Protein AF-A0A8J6XQG2-F1 (afdb_monomer)

Radius of gyration: 17.7 Å; Cα contacts (8 Å, |Δi|>4): 46; chains: 1; bounding box: 34×24×53 Å

Structure (mmCIF, N/CA/C/O backbone):
data_AF-A0A8J6XQG2-F1
#
_entry.id   AF-A0A8J6XQG2-F1
#
loop_
_atom_site.group_PDB
_atom_site.id
_atom_site.type_symbol
_atom_site.label_atom_id
_atom_site.label_alt_id
_atom_site.label_comp_id
_atom_site.label_asym_id
_atom_site.label_entity_id
_atom_site.label_seq_id
_atom_site.pdbx_PDB_ins_code
_atom_site.Cartn_x
_atom_site.Cartn_y
_atom_site.Cartn_z
_atom_site.occupancy
_atom_site.B_iso_or_equiv
_atom_site.auth_seq_id
_atom_site.auth_comp_id
_atom_site.auth_asym_id
_atom_site.auth_atom_id
_atom_site.pdbx_PDB_model_num
ATOM 1 N N . MET A 1 1 ? 14.233 13.864 -37.758 1.00 55.16 1 MET A N 1
ATOM 2 C CA . MET A 1 1 ? 14.982 12.608 -37.535 1.00 55.16 1 MET A CA 1
ATOM 3 C C . MET A 1 1 ? 14.000 11.557 -37.040 1.00 55.16 1 MET A C 1
ATOM 5 O O . MET A 1 1 ? 13.302 11.831 -36.074 1.00 55.16 1 MET A O 1
ATOM 9 N N . ARG A 1 2 ? 13.878 10.416 -37.730 1.00 70.31 2 ARG A N 1
ATOM 10 C CA . ARG A 1 2 ? 13.060 9.275 -37.292 1.00 70.31 2 ARG A CA 1
ATOM 11 C C . ARG A 1 2 ? 14.009 8.301 -36.608 1.00 70.31 2 ARG A C 1
ATOM 13 O O . ARG A 1 2 ? 14.759 7.618 -37.295 1.00 70.31 2 ARG A O 1
ATOM 20 N N . TRP A 1 3 ? 14.041 8.321 -35.282 1.00 69.25 3 TRP A N 1
ATOM 21 C CA . TRP A 1 3 ? 14.785 7.320 -34.528 1.00 69.25 3 TRP A CA 1
ATOM 22 C C . TRP A 1 3 ? 14.149 5.960 -34.794 1.00 69.25 3 TRP A C 1
ATOM 24 O O . TRP A 1 3 ? 12.927 5.820 -34.721 1.00 69.25 3 TRP A O 1
ATOM 34 N N . ASP A 1 4 ? 14.968 4.989 -35.179 1.00 84.62 4 ASP A N 1
ATOM 35 C CA . ASP A 1 4 ? 14.510 3.619 -35.338 1.00 84.62 4 ASP A CA 1
ATOM 36 C C . ASP A 1 4 ? 14.137 3.062 -33.954 1.00 84.62 4 ASP A C 1
ATOM 38 O O . ASP A 1 4 ? 14.919 3.139 -33.003 1.00 84.62 4 ASP A O 1
ATOM 42 N N . MET A 1 5 ? 12.928 2.512 -33.836 1.00 75.75 5 MET A N 1
ATOM 43 C CA . MET A 1 5 ? 12.436 1.880 -32.609 1.00 75.75 5 MET A CA 1
ATOM 44 C C . MET A 1 5 ? 13.278 0.668 -32.189 1.00 75.75 5 MET A C 1
ATOM 46 O O . MET A 1 5 ? 13.233 0.277 -31.023 1.00 75.75 5 MET A O 1
ATOM 50 N N . ALA A 1 6 ? 14.024 0.055 -33.112 1.00 78.06 6 ALA A N 1
ATOM 51 C CA . ALA A 1 6 ? 15.006 -0.973 -32.779 1.00 78.06 6 ALA A CA 1
ATOM 52 C C . ALA A 1 6 ? 16.175 -0.379 -31.975 1.00 78.06 6 ALA A C 1
ATOM 54 O O . ALA A 1 6 ? 16.469 -0.848 -30.880 1.00 78.06 6 ALA A O 1
ATOM 55 N N . VAL A 1 7 ? 16.747 0.734 -32.449 1.00 81.75 7 VAL A N 1
ATOM 56 C CA . VAL A 1 7 ? 17.883 1.414 -31.802 1.00 81.75 7 VAL A CA 1
ATOM 57 C C . VAL A 1 7 ? 17.505 1.973 -30.428 1.00 81.75 7 VAL A C 1
ATOM 59 O O . VAL A 1 7 ? 18.297 1.909 -29.491 1.00 81.75 7 VAL A O 1
ATOM 62 N N . LEU A 1 8 ? 16.283 2.494 -30.275 1.00 82.62 8 LEU A N 1
ATOM 63 C CA . LEU A 1 8 ? 15.812 2.991 -28.979 1.00 82.62 8 LEU A CA 1
ATOM 64 C C . LEU A 1 8 ? 15.689 1.867 -27.946 1.00 82.62 8 LEU A C 1
ATOM 66 O O . LEU A 1 8 ? 16.133 2.057 -26.817 1.00 82.62 8 LEU A O 1
ATOM 70 N N . ARG A 1 9 ? 15.145 0.701 -28.321 1.00 81.06 9 ARG A N 1
ATOM 71 C CA . ARG A 1 9 ? 14.940 -0.427 -27.394 1.00 81.06 9 ARG A CA 1
ATOM 72 C C . ARG A 1 9 ? 16.234 -1.042 -26.869 1.00 81.06 9 ARG A C 1
ATOM 74 O O . ARG A 1 9 ? 16.255 -1.536 -25.746 1.00 81.06 9 ARG A O 1
ATOM 81 N N . GLU A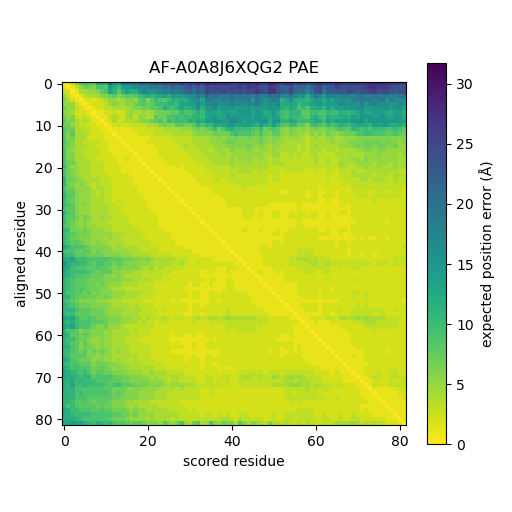 1 10 ? 17.298 -0.987 -27.660 1.00 85.88 10 GLU A N 1
ATOM 82 C CA . GLU A 1 10 ? 18.627 -1.474 -27.273 1.00 85.88 10 GLU A CA 1
ATOM 83 C C . GLU A 1 10 ? 19.428 -0.442 -26.461 1.00 85.88 10 GLU A C 1
ATOM 85 O O . GLU A 1 10 ? 20.488 -0.759 -25.922 1.00 85.88 10 GLU A O 1
ATOM 90 N N . SER A 1 11 ? 18.934 0.796 -26.336 1.00 90.12 11 SER A N 1
ATOM 91 C CA . SER A 1 11 ? 19.636 1.839 -25.592 1.00 90.12 11 SER A CA 1
ATOM 92 C C . SER A 1 11 ? 19.548 1.624 -24.067 1.00 90.12 11 SER A C 1
ATOM 94 O O . SER A 1 11 ? 18.468 1.325 -23.545 1.00 90.12 11 SER A O 1
ATOM 96 N N . PRO A 1 12 ? 20.640 1.857 -23.312 1.00 90.19 12 PRO A N 1
ATOM 97 C CA . PRO A 1 12 ? 20.629 1.732 -21.850 1.00 90.19 12 PRO A CA 1
ATOM 98 C C . PRO A 1 12 ? 19.592 2.631 -21.162 1.00 90.19 12 PRO A C 1
ATOM 100 O O . PRO A 1 12 ? 18.938 2.223 -20.208 1.00 90.19 12 PRO A O 1
ATOM 103 N N . TRP A 1 13 ? 19.391 3.844 -21.685 1.00 90.50 13 TRP A N 1
ATOM 104 C CA . TRP A 1 13 ? 18.395 4.794 -21.182 1.00 90.50 13 TRP A CA 1
ATOM 105 C C . TRP A 1 13 ? 16.956 4.281 -21.338 1.00 90.50 13 TRP A C 1
ATOM 107 O O . TRP A 1 13 ? 16.139 4.468 -20.438 1.00 90.50 13 TRP A O 1
ATOM 117 N N . TYR A 1 14 ? 16.639 3.604 -22.446 1.00 91.25 14 TYR A N 1
ATOM 118 C CA . TYR A 1 14 ? 15.311 3.024 -22.635 1.00 91.25 14 TYR A CA 1
ATOM 119 C C . TYR A 1 14 ? 15.054 1.900 -21.634 1.00 91.25 14 TYR A C 1
ATOM 121 O O . TYR A 1 14 ? 13.997 1.880 -21.008 1.00 91.25 14 TYR A O 1
ATOM 129 N N . GLN A 1 15 ? 16.029 1.008 -21.430 1.00 90.75 15 GLN A N 1
ATOM 130 C CA . GLN A 1 15 ? 15.906 -0.046 -20.419 1.00 90.75 15 GLN A CA 1
ATOM 131 C C . GLN A 1 15 ? 15.727 0.529 -19.012 1.00 90.75 15 GLN A C 1
ATOM 133 O O . GLN A 1 15 ? 14.906 0.027 -18.246 1.00 90.75 15 GLN A O 1
ATOM 138 N N . GLN A 1 16 ? 16.429 1.619 -18.694 1.00 92.88 16 GLN A N 1
ATOM 139 C CA . GLN A 1 16 ? 16.257 2.316 -17.425 1.00 92.88 16 GLN A CA 1
ATOM 140 C C . GLN A 1 16 ? 14.841 2.886 -17.272 1.00 92.88 16 GLN A C 1
ATOM 142 O O . GLN A 1 16 ? 14.218 2.676 -16.236 1.00 92.88 16 GLN A O 1
ATOM 147 N N . ILE A 1 17 ? 14.297 3.552 -18.298 1.00 93.69 17 ILE A N 1
ATOM 148 C CA . ILE A 1 17 ? 12.918 4.063 -18.254 1.00 93.69 17 ILE A CA 1
ATOM 149 C C . ILE A 1 17 ? 11.918 2.932 -18.059 1.00 93.69 17 ILE A C 1
ATOM 151 O O . ILE A 1 17 ? 11.008 3.079 -17.247 1.00 93.69 17 ILE A O 1
ATOM 155 N N . VAL A 1 18 ? 12.062 1.831 -18.804 1.00 94.19 18 VAL A N 1
ATOM 156 C CA . VAL A 1 18 ? 11.163 0.679 -18.676 1.00 94.19 18 VAL A CA 1
ATOM 157 C C . VAL A 1 18 ? 11.197 0.167 -17.238 1.00 94.19 18 VAL A C 1
ATOM 159 O O . VAL A 1 18 ? 10.151 0.160 -16.594 1.00 94.19 18 VAL A O 1
ATOM 162 N N . SER A 1 19 ? 12.385 -0.108 -16.696 1.00 92.88 19 SER A N 1
ATOM 163 C CA . SER A 1 19 ? 12.563 -0.576 -15.316 1.00 92.88 19 SER A CA 1
ATOM 164 C C . SER A 1 19 ? 11.975 0.389 -14.275 1.00 92.88 19 SER A C 1
ATOM 166 O O . SER A 1 19 ? 11.163 -0.005 -13.438 1.00 92.88 19 SER A O 1
ATOM 168 N N . GLU A 1 20 ? 12.290 1.687 -14.357 1.00 93.38 20 GLU A N 1
ATOM 169 C CA . GLU A 1 20 ? 11.730 2.690 -13.442 1.00 93.38 20 GLU A CA 1
ATOM 170 C C . GLU A 1 20 ? 10.202 2.789 -13.562 1.00 93.38 20 GLU A C 1
ATOM 172 O O . GLU A 1 20 ? 9.497 2.993 -12.569 1.00 93.38 20 GLU A O 1
ATOM 177 N N . SER A 1 21 ? 9.668 2.669 -14.779 1.00 94.62 21 SER A N 1
ATOM 178 C CA . SER A 1 21 ? 8.229 2.736 -15.024 1.00 94.62 21 SER A CA 1
ATOM 179 C C . SER A 1 21 ? 7.490 1.506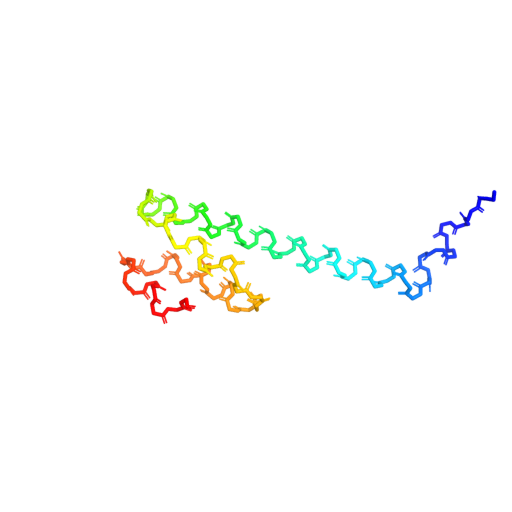 -14.498 1.00 94.62 21 SER A C 1
ATOM 181 O O . SER A 1 21 ? 6.398 1.664 -13.947 1.00 94.62 21 SER A O 1
ATOM 183 N N . GLU A 1 22 ? 8.099 0.321 -14.593 1.00 95.50 22 GLU A N 1
ATOM 184 C CA . GLU A 1 22 ? 7.593 -0.927 -14.022 1.00 95.50 22 GLU A CA 1
ATOM 185 C C . GLU A 1 22 ? 7.556 -0.837 -12.497 1.00 95.50 22 GLU A C 1
ATOM 187 O O . GLU A 1 22 ? 6.485 -1.003 -11.916 1.00 95.50 22 GLU A O 1
ATOM 192 N N . GLN A 1 23 ? 8.656 -0.424 -11.856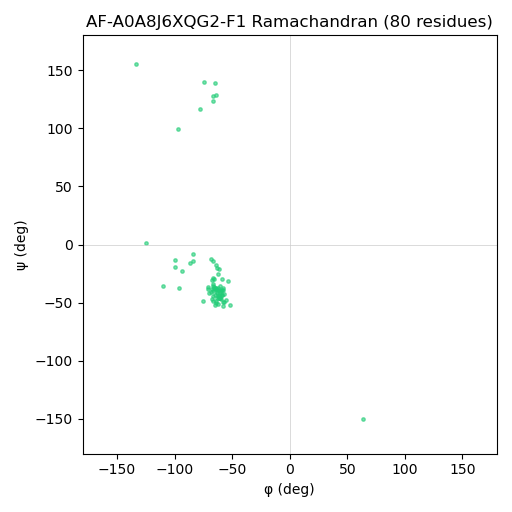 1.00 93.62 23 GLN A N 1
ATOM 193 C CA . GLN A 1 23 ? 8.711 -0.237 -10.400 1.00 93.62 23 GLN A CA 1
ATOM 194 C C . GLN A 1 23 ? 7.676 0.782 -9.902 1.00 93.62 23 GLN A C 1
ATOM 196 O O . GLN A 1 23 ? 6.981 0.558 -8.908 1.00 93.62 23 GLN A O 1
ATOM 201 N N . ARG A 1 24 ? 7.515 1.912 -10.605 1.00 94.56 24 ARG A N 1
ATOM 202 C CA . ARG A 1 24 ? 6.478 2.907 -10.274 1.00 94.56 24 ARG A CA 1
ATOM 203 C C . ARG A 1 24 ? 5.069 2.353 -10.484 1.00 94.56 24 ARG A C 1
ATOM 205 O O . ARG A 1 24 ? 4.164 2.692 -9.722 1.00 94.56 24 ARG A O 1
ATOM 212 N N . GLY A 1 25 ? 4.861 1.554 -11.528 1.00 96.81 25 GLY A N 1
ATOM 213 C CA . GLY A 1 25 ? 3.597 0.883 -11.817 1.00 96.81 25 GLY A CA 1
ATOM 214 C C . GLY A 1 25 ? 3.210 -0.098 -10.718 1.00 96.81 25 GLY A C 1
ATOM 215 O O . GLY A 1 25 ? 2.116 0.015 -10.167 1.00 96.81 25 GLY A O 1
ATOM 216 N N . GLU A 1 26 ? 4.134 -0.979 -10.353 1.00 96.25 26 GLU A N 1
ATOM 217 C CA . GLU A 1 26 ? 3.985 -1.955 -9.277 1.00 96.25 26 GLU A CA 1
ATOM 218 C C . GLU A 1 26 ? 3.676 -1.268 -7.945 1.00 96.25 26 GLU A C 1
ATOM 220 O O . GLU A 1 26 ? 2.665 -1.576 -7.312 1.00 96.25 26 GLU A O 1
ATOM 225 N N . ARG A 1 27 ? 4.452 -0.239 -7.580 1.00 96.81 27 ARG A N 1
ATOM 226 C CA . ARG A 1 27 ? 4.205 0.549 -6.366 1.00 96.81 27 ARG A CA 1
ATOM 227 C C . ARG A 1 27 ? 2.791 1.125 -6.318 1.00 96.81 27 ARG A C 1
ATOM 229 O O . ARG A 1 27 ? 2.119 1.033 -5.294 1.00 96.81 27 ARG A O 1
ATOM 236 N N . ARG A 1 28 ? 2.336 1.738 -7.419 1.00 97.56 28 ARG A N 1
ATOM 237 C CA . ARG A 1 28 ? 0.979 2.304 -7.512 1.00 97.56 28 ARG A CA 1
ATOM 238 C C . ARG A 1 28 ? -0.089 1.223 -7.384 1.00 97.56 28 ARG A C 1
ATOM 240 O O . ARG A 1 28 ? -1.076 1.447 -6.690 1.00 97.56 28 ARG A O 1
ATOM 247 N N . GLY A 1 29 ? 0.115 0.069 -8.017 1.00 97.94 29 GLY A N 1
ATOM 248 C CA . GLY A 1 29 ? -0.795 -1.070 -7.916 1.00 97.94 29 GLY A CA 1
ATOM 249 C C . GLY A 1 29 ? -0.918 -1.585 -6.482 1.00 97.94 29 GLY A C 1
ATOM 250 O O . GLY A 1 29 ? -2.030 -1.772 -5.992 1.00 97.94 29 GLY A O 1
ATOM 251 N N . ILE A 1 30 ? 0.209 -1.743 -5.780 1.00 98.06 30 ILE A N 1
ATOM 252 C CA . ILE A 1 30 ? 0.215 -2.204 -4.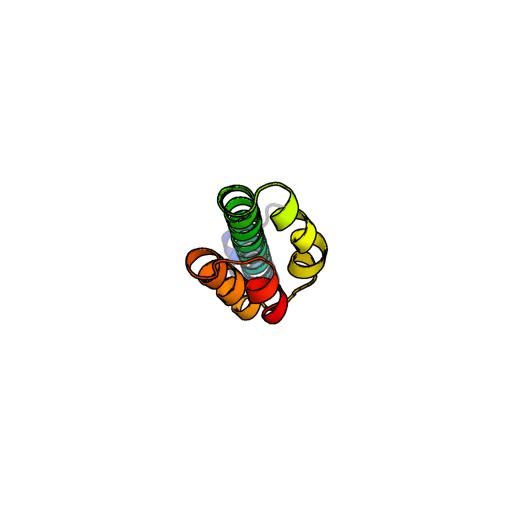388 1.00 98.06 30 ILE A CA 1
ATOM 253 C C . ILE A 1 30 ? -0.495 -1.201 -3.476 1.00 98.06 30 ILE A C 1
ATOM 255 O O . ILE A 1 30 ? -1.374 -1.608 -2.716 1.00 98.06 30 ILE A O 1
ATOM 259 N N . LEU A 1 31 ? -0.171 0.094 -3.582 1.00 98.38 31 LEU A N 1
ATOM 260 C CA . LEU A 1 31 ? -0.805 1.143 -2.776 1.00 98.38 31 LEU A CA 1
ATOM 261 C C . LEU A 1 31 ? -2.317 1.221 -3.007 1.00 98.38 31 LEU A C 1
ATOM 263 O O . LEU A 1 31 ? -3.063 1.297 -2.039 1.00 98.38 31 LEU A O 1
ATOM 267 N N . SER A 1 32 ? -2.771 1.135 -4.260 1.00 98.38 32 SER A N 1
ATOM 268 C CA . SER A 1 32 ? -4.205 1.113 -4.576 1.00 98.38 32 SER A CA 1
ATOM 269 C C . SER A 1 32 ? -4.900 -0.129 -4.004 1.00 98.38 32 SER A C 1
ATOM 271 O O . SER A 1 32 ? -6.007 -0.037 -3.478 1.00 98.38 32 SER A O 1
ATOM 273 N N . GLY A 1 33 ? -4.238 -1.290 -4.036 1.00 98.12 33 GLY A N 1
ATOM 274 C CA . GLY A 1 33 ? -4.753 -2.505 -3.403 1.00 98.12 33 GLY A CA 1
ATOM 275 C C . GLY A 1 33 ? -4.828 -2.407 -1.876 1.00 98.12 33 GLY A C 1
ATOM 276 O O . GLY A 1 33 ? -5.770 -2.926 -1.280 1.00 98.12 33 GLY A O 1
ATOM 277 N N . ILE A 1 34 ? -3.859 -1.735 -1.246 1.00 98.38 34 ILE A N 1
ATOM 278 C CA . ILE A 1 34 ? -3.881 -1.443 0.193 1.00 98.38 34 ILE A CA 1
ATO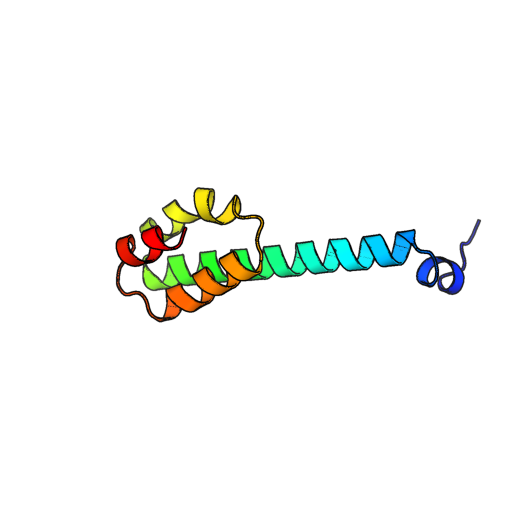M 279 C C . ILE A 1 34 ? -5.044 -0.510 0.523 1.00 98.38 34 ILE A C 1
ATOM 281 O O . ILE A 1 34 ? -5.848 -0.853 1.381 1.00 98.38 34 ILE A O 1
ATOM 285 N N . GLU A 1 35 ? -5.163 0.617 -0.178 1.00 98.50 35 GLU A N 1
ATOM 286 C CA . GLU A 1 35 ? -6.235 1.599 0.013 1.00 98.50 35 GLU A CA 1
ATOM 287 C C . GLU A 1 35 ? -7.615 0.934 -0.026 1.00 98.50 35 GLU A C 1
ATOM 289 O O . GLU A 1 35 ? -8.379 1.030 0.934 1.00 98.50 35 GLU A O 1
ATOM 294 N N . LEU A 1 36 ? -7.879 0.158 -1.081 1.00 98.31 36 LEU A N 1
ATOM 295 C CA . LEU A 1 36 ? -9.126 -0.584 -1.233 1.00 98.31 36 LEU A CA 1
ATOM 296 C C . LEU A 1 36 ? -9.327 -1.610 -0.108 1.00 98.31 36 LEU A C 1
ATOM 298 O O . LEU A 1 36 ? -10.421 -1.732 0.436 1.00 98.31 36 LEU A O 1
ATOM 302 N N . GLY A 1 37 ? -8.287 -2.365 0.257 1.00 97.81 37 GLY A N 1
ATOM 303 C CA . GLY A 1 37 ? -8.372 -3.352 1.334 1.00 97.81 37 GLY A CA 1
ATOM 304 C C . GLY A 1 37 ? -8.697 -2.722 2.692 1.00 97.81 37 GLY A C 1
ATOM 305 O O . GLY A 1 37 ? -9.487 -3.282 3.454 1.00 97.81 37 GLY A O 1
ATOM 306 N N . LEU A 1 38 ? -8.123 -1.551 2.977 1.00 98.06 38 LEU A N 1
ATOM 307 C CA . LEU A 1 38 ? -8.397 -0.784 4.190 1.00 98.06 38 LEU A CA 1
ATOM 308 C C . LEU A 1 38 ? -9.816 -0.238 4.202 1.00 98.06 38 LEU A C 1
ATOM 310 O O . LEU A 1 38 ? -10.510 -0.407 5.201 1.00 98.06 38 LEU A O 1
ATOM 314 N N . GLU A 1 39 ? -10.260 0.357 3.097 1.00 97.88 39 GLU A N 1
ATOM 315 C CA . GLU A 1 39 ? -11.617 0.883 2.971 1.00 97.88 39 GLU A CA 1
ATOM 316 C C . GLU A 1 39 ? -12.663 -0.224 3.146 1.00 97.88 39 GLU A C 1
ATOM 318 O O . GLU A 1 39 ? -13.606 -0.073 3.919 1.00 97.88 39 GLU A O 1
ATOM 323 N N . LEU A 1 40 ? -12.472 -1.375 2.496 1.00 97.44 40 LEU A N 1
ATOM 324 C CA . LEU A 1 40 ? -13.418 -2.489 2.574 1.00 97.44 40 LEU A CA 1
ATOM 325 C C . LEU A 1 40 ? -13.498 -3.113 3.973 1.00 97.44 40 LEU A C 1
ATOM 327 O O . LEU A 1 40 ? -14.564 -3.589 4.362 1.00 97.44 40 LEU A O 1
ATOM 331 N N . LYS A 1 41 ? -12.386 -3.154 4.716 1.00 97.00 41 LYS A N 1
ATOM 332 C CA . LYS A 1 41 ? -12.309 -3.860 6.003 1.00 97.00 41 LYS A CA 1
ATOM 333 C C . LYS A 1 41 ? -12.537 -2.962 7.216 1.00 97.00 41 LYS A C 1
ATOM 335 O O . LYS A 1 41 ? -13.146 -3.398 8.188 1.00 97.00 41 LYS A O 1
ATOM 340 N N . PHE A 1 42 ? -12.045 -1.731 7.160 1.00 96.31 42 PHE A N 1
ATOM 341 C CA . PHE A 1 42 ? -12.023 -0.792 8.282 1.00 96.31 42 PHE A CA 1
ATOM 342 C C . PHE A 1 42 ? -12.700 0.548 7.951 1.00 96.31 42 PHE A C 1
ATOM 344 O O . PHE A 1 42 ? -12.729 1.448 8.790 1.00 96.31 42 PHE A O 1
ATOM 351 N N . GLY A 1 43 ? -13.245 0.707 6.741 1.00 95.88 43 GLY A N 1
ATOM 352 C CA . GLY A 1 43 ? -13.907 1.935 6.313 1.00 95.88 43 GLY A CA 1
ATOM 353 C C . GLY A 1 43 ? -12.962 3.135 6.265 1.00 95.88 43 GLY A C 1
ATOM 354 O O . GLY A 1 43 ? -11.751 3.014 6.062 1.00 95.88 43 GLY A O 1
ATOM 355 N N . SER A 1 44 ? -13.521 4.323 6.496 1.00 95.56 44 SER A N 1
ATOM 356 C CA . SER A 1 44 ? -12.775 5.585 6.480 1.00 95.56 44 SER A CA 1
ATOM 357 C C . SER A 1 44 ? -11.684 5.673 7.550 1.00 95.56 44 SER A C 1
ATOM 359 O O . SER A 1 44 ? -10.724 6.416 7.369 1.00 95.56 44 SER A O 1
ATOM 361 N N . GLU A 1 45 ? -11.811 4.938 8.660 1.00 95.31 45 GLU A N 1
ATOM 362 C CA . GLU A 1 45 ? -10.782 4.907 9.707 1.00 95.31 45 GLU A CA 1
ATOM 363 C C . GLU A 1 45 ? -9.501 4.230 9.211 1.00 95.31 45 GLU A C 1
ATOM 365 O O . GLU A 1 45 ? -8.406 4.715 9.489 1.00 95.31 45 GLU A O 1
ATOM 370 N N . GLY A 1 46 ? -9.619 3.170 8.403 1.00 95.50 46 GLY A N 1
ATOM 371 C CA . GLY A 1 46 ? -8.462 2.517 7.789 1.00 95.50 46 GLY A CA 1
ATOM 372 C C . GLY A 1 46 ? -7.711 3.426 6.820 1.00 95.50 46 GLY A C 1
ATOM 373 O O . GLY A 1 46 ? -6.481 3.434 6.805 1.00 95.50 46 GLY A O 1
ATOM 374 N N . LEU A 1 47 ? -8.434 4.259 6.068 1.00 97.25 47 LEU A N 1
ATOM 375 C CA . LEU A 1 47 ? -7.838 5.201 5.117 1.00 97.25 47 LEU A CA 1
ATOM 376 C C . LEU A 1 47 ? -6.954 6.265 5.783 1.00 97.25 47 LEU A C 1
ATOM 378 O O . LEU A 1 47 ? -6.075 6.823 5.126 1.00 97.25 47 LEU A O 1
ATOM 382 N N . GLN A 1 48 ? -7.110 6.511 7.087 1.00 96.62 48 GLN A N 1
ATOM 383 C CA . GLN A 1 48 ? -6.242 7.434 7.825 1.00 96.62 48 GLN A CA 1
ATOM 384 C C . GLN A 1 48 ? -4.779 6.969 7.883 1.00 96.62 48 GLN A C 1
ATOM 386 O O . GLN A 1 48 ? -3.905 7.790 8.136 1.00 96.62 48 GLN A O 1
ATOM 391 N N . LEU A 1 49 ? -4.499 5.688 7.609 1.00 96.25 49 LEU A N 1
ATOM 392 C CA . LEU A 1 49 ? -3.141 5.135 7.551 1.00 96.25 49 LEU A CA 1
ATOM 393 C C . LEU A 1 49 ? -2.455 5.355 6.193 1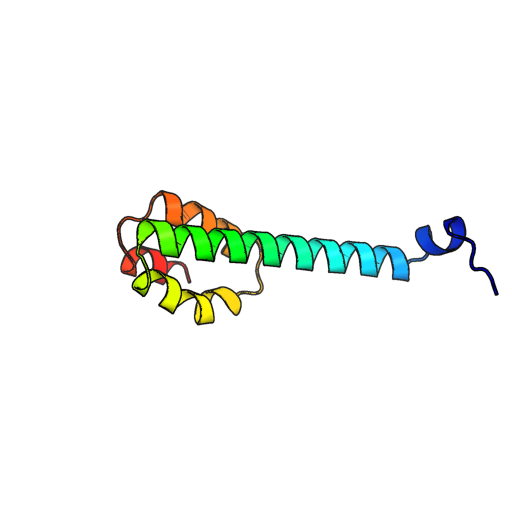.00 96.25 49 LEU A C 1
ATOM 395 O O . LEU A 1 49 ? -1.237 5.210 6.082 1.00 96.25 49 LEU A O 1
ATOM 399 N N . MET A 1 50 ? -3.203 5.730 5.149 1.00 97.19 50 MET A N 1
ATOM 400 C CA . MET A 1 50 ? -2.654 5.913 3.801 1.00 97.19 50 MET A CA 1
ATOM 401 C C . MET A 1 50 ? -1.529 6.955 3.709 1.00 97.19 50 MET A C 1
ATOM 403 O O . MET A 1 50 ? -0.557 6.687 2.998 1.00 97.19 50 MET A O 1
ATOM 407 N N . PRO A 1 51 ? -1.576 8.108 4.409 1.00 97.44 51 PRO A N 1
ATOM 408 C CA . PRO A 1 51 ? -0.472 9.063 4.401 1.00 97.44 51 PRO A CA 1
ATOM 409 C C . PRO A 1 51 ? 0.853 8.456 4.874 1.00 97.44 51 PRO A C 1
ATOM 411 O O . PRO A 1 51 ? 1.884 8.746 4.272 1.00 97.44 51 PRO A O 1
ATOM 414 N N . GLU A 1 52 ? 0.831 7.589 5.888 1.00 96.62 52 GLU A N 1
ATOM 415 C CA . GLU A 1 52 ? 2.023 6.912 6.416 1.00 96.62 52 GLU A CA 1
ATOM 416 C C . GLU A 1 52 ? 2.485 5.794 5.471 1.00 96.62 52 GLU A C 1
ATOM 418 O O . GLU A 1 52 ? 3.641 5.766 5.048 1.00 96.62 52 GLU A O 1
ATOM 423 N N . ILE A 1 53 ? 1.560 4.937 5.027 1.00 96.94 53 ILE A N 1
ATOM 424 C CA . ILE A 1 53 ? 1.856 3.831 4.102 1.00 96.94 53 ILE A CA 1
ATOM 425 C C . ILE A 1 53 ? 2.426 4.358 2.778 1.00 96.94 53 ILE A C 1
ATOM 427 O O . ILE A 1 53 ? 3.378 3.802 2.233 1.00 96.94 53 ILE A O 1
ATOM 431 N N . SER A 1 54 ? 1.895 5.469 2.262 1.00 96.12 54 SER A N 1
ATOM 432 C CA . SER A 1 54 ? 2.351 6.074 1.005 1.00 96.12 54 SER A CA 1
ATOM 433 C C . SER A 1 54 ? 3.770 6.648 1.063 1.00 96.12 54 SER A C 1
ATOM 435 O O . SER A 1 54 ? 4.343 6.919 0.006 1.00 96.12 54 SER A O 1
ATOM 437 N N . GLN A 1 55 ? 4.354 6.822 2.252 1.00 96.50 55 GLN A N 1
ATOM 438 C CA . GLN A 1 55 ? 5.747 7.252 2.422 1.00 96.50 55 GLN A CA 1
ATOM 439 C C . GLN A 1 55 ? 6.725 6.073 2.402 1.00 96.50 55 GLN A C 1
ATOM 441 O O . GLN A 1 55 ? 7.923 6.262 2.176 1.00 96.50 55 GLN A O 1
ATOM 446 N N . ILE A 1 56 ? 6.228 4.843 2.560 1.00 95.62 56 ILE A N 1
ATOM 447 C CA . ILE A 1 56 ? 7.051 3.642 2.464 1.00 95.62 56 ILE A CA 1
ATOM 448 C C . ILE A 1 56 ? 7.543 3.500 1.017 1.00 95.62 56 ILE A C 1
ATOM 450 O O . ILE A 1 56 ? 6.774 3.498 0.047 1.00 95.62 56 ILE A O 1
ATOM 454 N N . SER A 1 57 ? 8.865 3.436 0.872 1.00 91.81 57 SER A N 1
ATOM 455 C CA . SER A 1 57 ? 9.538 3.286 -0.426 1.00 91.81 57 SER A CA 1
ATOM 456 C C .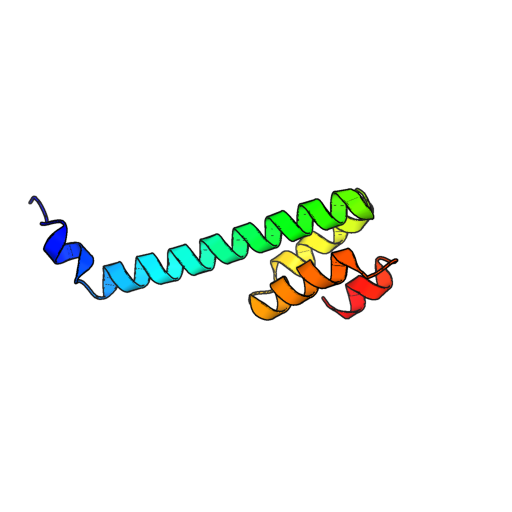 SER A 1 57 ? 9.826 1.823 -0.770 1.00 91.81 57 SER A C 1
ATOM 458 O O . SER A 1 57 ? 9.962 1.490 -1.942 1.00 91.81 57 SER A O 1
ATOM 460 N N . ASP A 1 58 ? 9.887 0.960 0.242 1.00 95.06 58 ASP A N 1
ATOM 461 C CA . ASP A 1 58 ? 10.167 -0.467 0.106 1.00 95.06 58 ASP A CA 1
ATOM 462 C C . ASP A 1 58 ? 8.924 -1.237 -0.382 1.00 95.06 58 ASP A C 1
ATOM 464 O O . ASP A 1 58 ? 7.895 -1.291 0.299 1.00 95.06 58 ASP A O 1
ATOM 468 N N . LEU A 1 59 ? 9.026 -1.830 -1.576 1.00 94.31 59 LEU A N 1
ATOM 469 C CA . LEU A 1 59 ? 7.957 -2.613 -2.201 1.00 94.31 59 LEU A CA 1
ATOM 470 C C . LEU A 1 59 ? 7.648 -3.909 -1.449 1.00 94.31 59 LEU A C 1
ATOM 472 O O . LEU A 1 59 ? 6.483 -4.307 -1.381 1.00 94.31 59 LEU A O 1
ATOM 476 N N . GLU A 1 60 ? 8.651 -4.565 -0.870 1.00 95.44 60 GLU A N 1
ATOM 477 C CA . GLU A 1 60 ? 8.460 -5.804 -0.116 1.00 95.44 60 GLU A CA 1
ATOM 478 C C . GLU A 1 60 ? 7.698 -5.515 1.180 1.00 95.44 60 GLU A C 1
ATOM 480 O O . GLU A 1 60 ? 6.736 -6.211 1.528 1.00 95.44 60 GLU A O 1
ATOM 485 N N . ARG A 1 61 ? 8.039 -4.402 1.840 1.00 96.56 61 ARG A N 1
ATOM 486 C CA . ARG A 1 61 ? 7.297 -3.926 3.011 1.00 96.56 61 ARG A CA 1
ATOM 487 C C . ARG A 1 61 ? 5.849 -3.574 2.669 1.00 96.56 61 ARG A C 1
ATOM 489 O O . ARG A 1 61 ? 4.938 -3.993 3.382 1.00 96.56 61 ARG A O 1
ATOM 496 N N . LEU A 1 62 ? 5.612 -2.868 1.562 1.00 97.50 62 LEU A N 1
ATOM 497 C CA . LEU A 1 62 ? 4.253 -2.574 1.087 1.00 97.50 62 LEU A CA 1
ATOM 498 C C . LEU A 1 62 ? 3.468 -3.858 0.772 1.00 97.50 62 LEU A C 1
ATOM 500 O O . LEU A 1 62 ? 2.300 -3.978 1.137 1.00 97.50 62 LEU A O 1
ATOM 504 N N . THR A 1 63 ? 4.111 -4.846 0.154 1.00 96.56 63 THR A N 1
ATOM 505 C CA . THR A 1 63 ? 3.498 -6.151 -0.137 1.00 96.56 63 THR A CA 1
ATOM 506 C C . THR A 1 63 ? 3.124 -6.891 1.147 1.00 96.56 63 THR A C 1
ATOM 508 O O . THR A 1 63 ? 2.030 -7.449 1.247 1.00 96.56 63 THR A O 1
ATOM 511 N N . THR A 1 64 ? 3.986 -6.839 2.163 1.00 96.81 64 THR A N 1
ATOM 512 C CA . THR A 1 64 ? 3.722 -7.426 3.485 1.00 96.81 64 THR A CA 1
ATOM 513 C C . THR A 1 64 ? 2.501 -6.784 4.140 1.00 96.81 64 THR A C 1
ATOM 515 O O . THR A 1 64 ? 1.607 -7.493 4.602 1.00 96.81 64 THR A O 1
ATOM 518 N N . ILE A 1 65 ? 2.405 -5.450 4.107 1.00 96.94 65 ILE A N 1
ATOM 519 C CA . ILE A 1 65 ? 1.236 -4.708 4.603 1.00 96.94 65 ILE A CA 1
ATOM 520 C C . ILE A 1 65 ? -0.028 -5.127 3.838 1.00 96.94 65 ILE A C 1
ATOM 522 O O . ILE A 1 65 ? -1.044 -5.449 4.453 1.00 96.94 65 ILE A O 1
ATOM 526 N N . GLN A 1 66 ? 0.036 -5.198 2.504 1.00 96.94 66 GLN A N 1
ATOM 527 C CA . GLN A 1 66 ? -1.091 -5.623 1.669 1.00 96.94 66 GLN A CA 1
ATOM 528 C C . GLN A 1 66 ? -1.601 -7.024 2.040 1.00 96.94 66 GLN A C 1
ATOM 530 O O . GLN A 1 66 ? -2.811 -7.259 2.095 1.00 96.94 66 GLN A O 1
ATOM 535 N N . GLN A 1 67 ? -0.693 -7.967 2.297 1.00 96.19 67 GLN A N 1
ATOM 536 C CA . GLN A 1 67 ? -1.055 -9.320 2.714 1.00 96.19 67 GLN A CA 1
ATOM 537 C C . 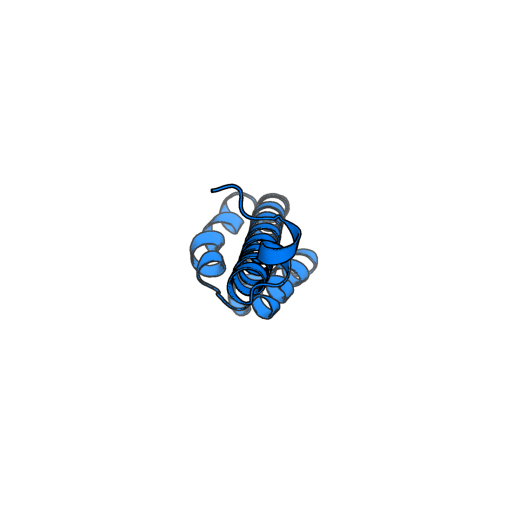GLN A 1 67 ? -1.628 -9.340 4.134 1.00 96.19 67 GLN A C 1
ATOM 539 O O . GLN A 1 67 ? -2.646 -9.995 4.365 1.00 96.19 67 GLN A O 1
ATOM 544 N N . ALA A 1 68 ? -1.031 -8.582 5.057 1.00 96.12 68 ALA A N 1
ATOM 545 C CA . ALA A 1 68 ? -1.473 -8.493 6.443 1.00 96.12 68 ALA A CA 1
ATOM 546 C C . ALA A 1 68 ? -2.907 -7.965 6.566 1.00 96.12 68 ALA A C 1
ATOM 548 O O . ALA A 1 68 ? -3.670 -8.484 7.375 1.00 96.12 68 ALA A O 1
ATOM 549 N N . ILE A 1 69 ? -3.335 -7.025 5.713 1.00 96.50 69 ILE A N 1
ATOM 550 C CA . ILE A 1 69 ? -4.721 -6.510 5.700 1.00 96.50 69 ILE A CA 1
ATOM 551 C C . ILE A 1 69 ? -5.751 -7.642 5.589 1.00 96.50 69 ILE A C 1
ATOM 553 O O . ILE A 1 69 ? -6.836 -7.554 6.167 1.00 96.50 69 ILE A O 1
ATOM 557 N N . ARG A 1 70 ? -5.423 -8.747 4.909 1.00 94.12 70 ARG A N 1
ATOM 558 C CA . ARG A 1 70 ? -6.328 -9.899 4.782 1.00 94.12 70 ARG A CA 1
ATOM 559 C C . ARG A 1 70 ? -6.545 -10.623 6.114 1.00 94.12 70 ARG A C 1
ATOM 561 O O . ARG A 1 70 ? -7.636 -11.143 6.329 1.00 94.12 70 ARG A O 1
ATOM 568 N N . THR A 1 71 ? -5.560 -10.623 7.011 1.00 93.88 71 THR A N 1
ATOM 569 C CA . THR A 1 71 ? -5.542 -11.453 8.228 1.00 93.88 71 THR A CA 1
ATOM 570 C C . THR A 1 71 ? -5.704 -10.669 9.531 1.00 93.88 71 THR A C 1
ATOM 572 O O . THR A 1 71 ? -6.371 -11.171 10.431 1.00 93.88 71 THR A O 1
ATOM 575 N N . VAL A 1 72 ? -5.160 -9.452 9.638 1.00 95.56 72 VAL A N 1
ATOM 576 C CA . VAL A 1 72 ? -5.241 -8.612 10.854 1.00 95.56 72 VAL A CA 1
ATOM 577 C C . VAL A 1 72 ? -6.679 -8.211 11.153 1.00 95.56 72 VAL A C 1
ATOM 579 O O . VAL A 1 72 ? -7.420 -7.875 10.236 1.00 95.56 72 VAL A O 1
ATOM 582 N N . ASN A 1 73 ? -7.110 -8.229 12.408 1.00 93.38 73 ASN A N 1
ATOM 583 C CA . ASN A 1 73 ? -8.511 -7.949 12.754 1.00 93.38 73 ASN A CA 1
ATOM 584 C C . ASN A 1 73 ? -8.730 -6.522 13.252 1.00 93.38 73 ASN A C 1
ATOM 586 O O . ASN A 1 73 ? -9.871 -6.071 13.329 1.00 93.38 73 ASN A O 1
ATOM 590 N N . THR A 1 74 ? -7.653 -5.805 13.569 1.00 95.31 74 THR A N 1
ATOM 591 C CA . THR A 1 74 ? -7.713 -4.451 14.120 1.00 95.31 74 THR A CA 1
ATOM 592 C C . THR A 1 74 ? -6.743 -3.512 13.408 1.00 95.31 74 THR A C 1
ATOM 594 O O . THR A 1 74 ? -5.734 -3.936 12.841 1.00 95.31 74 THR A O 1
ATOM 597 N N . LEU A 1 75 ? -7.043 -2.211 13.453 1.00 93.69 75 LEU A N 1
ATOM 598 C CA . LEU A 1 75 ? -6.141 -1.181 12.932 1.00 93.69 75 LEU A CA 1
ATOM 599 C C . LEU A 1 75 ? -4.851 -1.073 13.749 1.00 93.69 75 LEU A C 1
ATOM 601 O O . LEU A 1 75 ? -3.812 -0.737 13.191 1.00 93.69 75 LEU A O 1
ATOM 605 N N . ASP A 1 76 ? -4.891 -1.389 15.043 1.00 94.62 76 ASP A N 1
ATOM 606 C CA . ASP A 1 76 ? -3.706 -1.330 15.898 1.00 94.62 76 ASP A CA 1
ATOM 607 C C . ASP A 1 76 ? -2.699 -2.435 15.567 1.00 94.62 76 ASP A C 1
ATOM 609 O O . ASP A 1 76 ? -1.503 -2.160 15.523 1.00 94.62 76 ASP A O 1
ATOM 613 N N . GLU A 1 77 ? -3.162 -3.649 15.247 1.00 94.81 77 GLU A N 1
ATOM 614 C CA . GLU A 1 77 ? -2.303 -4.718 14.712 1.00 94.81 77 GLU A CA 1
ATOM 615 C C . GLU A 1 77 ? -1.625 -4.289 13.410 1.00 94.81 77 GLU A C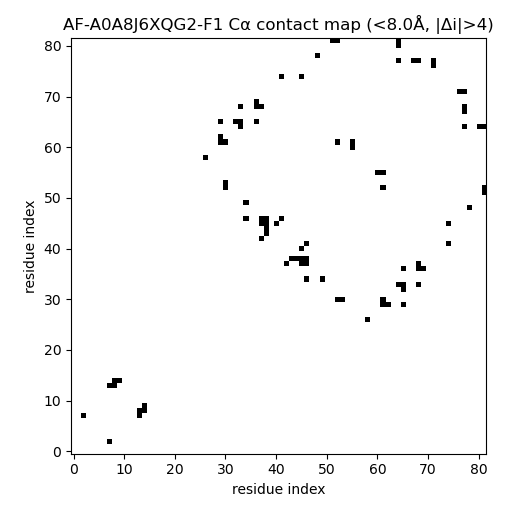 1
ATOM 617 O O . GLU A 1 77 ? -0.428 -4.504 13.228 1.00 94.81 77 GLU A O 1
ATOM 622 N N . LEU A 1 78 ? -2.380 -3.648 12.513 1.00 93.94 78 LEU A N 1
ATOM 623 C CA . LEU A 1 78 ? -1.843 -3.168 11.247 1.00 93.94 78 LEU A CA 1
ATOM 624 C C . LEU A 1 78 ? -0.821 -2.038 11.445 1.00 93.94 78 LEU A C 1
ATOM 626 O O . LEU A 1 78 ? 0.210 -2.031 10.777 1.00 93.94 78 LEU A O 1
ATOM 630 N N . ARG A 1 79 ? -1.069 -1.113 12.381 1.00 94.00 79 ARG A N 1
ATOM 631 C CA . ARG A 1 79 ? -0.147 -0.014 12.715 1.00 94.00 79 ARG A CA 1
ATOM 632 C C . ARG A 1 79 ? 1.228 -0.495 13.169 1.00 94.00 79 ARG A C 1
ATOM 634 O O . ARG A 1 79 ? 2.198 0.203 12.924 1.00 94.00 79 ARG A O 1
ATOM 641 N N . GLN A 1 80 ? 1.339 -1.676 13.782 1.00 93.81 80 GLN A N 1
ATOM 642 C CA . GLN A 1 80 ? 2.640 -2.235 14.180 1.00 93.81 80 GLN A CA 1
ATOM 643 C C . GLN A 1 80 ? 3.522 -2.647 12.986 1.00 93.81 80 GLN A C 1
ATOM 645 O O . GLN A 1 80 ? 4.702 -2.938 13.173 1.00 93.81 80 GLN A O 1
ATOM 650 N N . LEU A 1 81 ? 2.961 -2.715 11.774 1.00 89.81 81 LEU A N 1
ATOM 651 C CA . LEU A 1 81 ? 3.669 -3.118 10.554 1.00 89.81 81 LEU A CA 1
ATOM 652 C C . LEU A 1 81 ? 4.118 -1.921 9.690 1.00 89.81 81 LEU A C 1
ATOM 654 O O . LEU A 1 81 ? 5.007 -2.068 8.839 1.00 89.81 81 LEU A O 1
ATOM 658 N N . ILE A 1 82 ? 3.503 -0.755 9.903 1.00 89.00 82 ILE A N 1
ATOM 659 C CA . ILE A 1 82 ? 3.758 0.517 9.198 1.00 89.00 82 ILE A CA 1
ATOM 660 C C . ILE A 1 82 ? 4.988 1.209 9.785 1.00 89.00 82 ILE A C 1
ATOM 662 O O . ILE A 1 82 ? 5.763 1.791 8.991 1.00 89.00 82 ILE A O 1
#

Sequence (82 aa):
MRWDMAVLRESPWYQQIVSESEQRGERRGILSGIELGLELKFGSEGLQLMPEISQISDLERLTTIQQAIRTVNTLDELRQLI

pLDDT: mean 93.07, std 7.26, range [55.16, 98.5]

Solvent-accessible surface area (backbone atoms only — not comparable to full-atom values): 4844 Å² total; per-residue (Å²): 135,85,78,54,70,68,63,48,65,73,31,71,68,45,50,49,51,51,52,54,51,49,54,52,48,51,51,52,52,50,51,52,51,34,51,51,51,28,36,77,73,52,34,75,69,39,50,70,49,46,72,62,57,70,68,59,80,53,62,67,60,52,50,50,52,46,55,42,62,79,70,54,90,47,69,68,66,50,58,78,75,111

Secondary structure (DSSP, 8-state):
----HHHHHTSHHHHHHHHHHHHHHHHHHHHHHHHHHHHHHHHHHHHTTHHHHTT---HHHHHHHHHHHHH--SHHHHHTT-

Foldseek 3Di:
DDDDPVVLCPDPVNVVCVVVVVLVVLLVVLLVLQCVLQCVQPNPVSNVCSVVLVPDPDSVLSVVLSVVSVPDNDPVVSVVSD

Organism: NCBI:txid2748662

Mean predicted aligned error: 4.59 Å

Nearest PDB structures (foldseek):
  8erw-assembly1_B  TM=5.925E-01  e=8.568E+00  synthetic construct